Protein AF-0000000067863050 (afdb_homodimer)

Nearest PDB structures (foldseek):
  2mmv-assembly1_B  TM=8.699E-01  e=2.262E-06  Geobacillus stearothermophilus
  3j9m-assembly1_AF  TM=3.540E-01  e=9.648E-01  Homo sapiens
  8xvl-assembly1_R  TM=3.881E-01  e=9.142E+00  Acetivibrio thermocellus ATCC 27405
  5jbr-assembly1_B  TM=3.266E-01  e=6.568E+00  Beutenbergia cavernae DSM 12333
  2mmv-assembly1_B  TM=8.654E-01  e=1.413E-06  Geobacillus stearothermophilus

Solvent-accessible surface area (backbone atoms only — not comparable to full-atom values): 9538 Å² total; per-residue (Å²): 132,77,92,66,63,34,76,42,80,46,70,45,84,88,38,81,42,79,48,74,38,79,54,55,64,68,56,54,51,49,32,44,47,51,47,29,51,46,36,50,56,54,39,73,75,36,80,82,56,51,72,32,60,39,22,41,53,39,20,39,52,33,37,42,53,29,54,54,46,50,52,52,38,52,54,50,50,50,52,46,44,53,61,56,64,70,102,131,80,91,65,64,36,74,42,78,45,69,45,82,90,38,79,44,80,48,72,38,79,55,55,64,66,55,53,49,51,31,44,48,52,48,28,50,46,39,50,54,53,40,72,74,37,79,82,56,51,72,35,58,40,22,40,52,40,21,38,52,33,37,42,53,29,55,54,47,50,51,51,38,52,53,48,51,49,52,47,46,53,60,57,61,70,102

pLDDT: mean 90.59, std 11.86, range [40.34, 98.19]

Foldseek 3Di:
DPLDWDWDWDDALRDIDIDIGSDDNVVVVVVRVVLSVQLCVQCVVPVPDDSVVSSVVSVVVVVVVVVVVVVVVVVVVVVVCVVVVVD/DPLDKDWDWDDALRDIDIDIGSDDNVVVVVVRVVLSVQLCVQCVVPVPDDSVRSSVVSVVVVVVVVVVVVVVVVVVVVVVCVVVVVD

Radius of gyration: 18.31 Å; Cα contacts (8 Å, |Δi|>4): 191; chains: 2; bounding box: 58×57×39 Å

Structure (mmCIF, N/CA/C/O backbone):
data_AF-0000000067863050-model_v1
#
loop_
_entity.id
_entity.type
_entity.pdbx_description
1 polymer 'Cell division protein ZapA'
#
loop_
_atom_site.group_PDB
_atom_site.id
_atom_site.type_symbol
_atom_site.label_atom_id
_atom_site.label_alt_id
_atom_site.label_comp_id
_atom_site.label_asym_id
_atom_site.label_entity_id
_atom_site.label_seq_id
_atom_site.pdbx_PDB_ins_code
_atom_site.Cartn_x
_atom_site.Cartn_y
_atom_site.Cartn_z
_atom_site.occupancy
_atom_site.B_iso_or_equiv
_atom_site.auth_seq_id
_atom_site.auth_comp_id
_atom_site.auth_asym_id
_atom_site.auth_atom_id
_atom_site.pdbx_PDB_model_num
ATOM 1 N N . MET A 1 1 ? -29.562 1.043 8.555 1 40.34 1 MET A N 1
ATOM 2 C CA . MET A 1 1 ? -29.391 0.655 7.16 1 40.34 1 MET A CA 1
ATOM 3 C C . MET A 1 1 ? -28.25 -0.34 7.004 1 40.34 1 MET A C 1
ATOM 5 O O . MET A 1 1 ? -27.375 -0.437 7.875 1 40.34 1 MET A O 1
ATOM 9 N N . ALA A 1 2 ? -28.172 -1.438 6.344 1 44.91 2 ALA A N 1
ATOM 10 C CA . ALA A 1 2 ? -27.344 -2.623 6.176 1 44.91 2 ALA A CA 1
ATOM 11 C C . ALA A 1 2 ? -25.906 -2.236 5.855 1 44.91 2 ALA A C 1
ATOM 13 O O . ALA A 1 2 ? -25.656 -1.28 5.113 1 44.91 2 ALA A O 1
ATOM 14 N N . ASN A 1 3 ? -24.906 -2.305 6.66 1 53.91 3 ASN A N 1
ATOM 15 C CA . ASN A 1 3 ? -23.469 -2.086 6.531 1 53.91 3 ASN A CA 1
ATOM 16 C C . ASN A 1 3 ? -22.969 -2.486 5.148 1 53.91 3 ASN A C 1
ATOM 18 O O . ASN A 1 3 ? -22.562 -3.633 4.938 1 53.91 3 ASN A O 1
ATOM 22 N N . GLU A 1 4 ? -23.641 -2.105 4.023 1 69 4 GLU A N 1
ATOM 23 C CA . GLU A 1 4 ? -23.625 -2.521 2.623 1 69 4 GLU A CA 1
ATOM 24 C C . GLU A 1 4 ? -22.234 -2.389 2.008 1 69 4 GLU A C 1
ATOM 26 O O . GLU A 1 4 ? -21.641 -1.31 2.039 1 69 4 GLU A O 1
ATOM 31 N N . ARG A 1 5 ? -21.453 -3.496 1.928 1 83.31 5 ARG A N 1
ATOM 32 C CA . ARG A 1 5 ? -20.188 -3.562 1.216 1 83.31 5 ARG A CA 1
ATOM 33 C C . ARG A 1 5 ? -20.406 -3.561 -0.293 1 83.31 5 ARG A C 1
ATOM 35 O O . ARG A 1 5 ? -21.344 -4.176 -0.791 1 83.31 5 ARG A O 1
ATOM 42 N N . ASN A 1 6 ? -19.578 -2.709 -0.947 1 90.56 6 ASN A N 1
ATOM 43 C CA . ASN A 1 6 ? -19.562 -2.686 -2.406 1 90.56 6 ASN A CA 1
ATOM 44 C C . ASN A 1 6 ? -18.562 -3.691 -2.969 1 90.56 6 ASN A C 1
ATOM 46 O O . ASN A 1 6 ? -17.594 -4.055 -2.297 1 90.56 6 ASN A O 1
ATOM 50 N N . LYS A 1 7 ? -19.062 -4.184 -4.113 1 92.56 7 LYS A N 1
ATOM 51 C CA . LYS A 1 7 ? -18.203 -5.16 -4.781 1 92.56 7 LYS A CA 1
ATOM 52 C C . LYS A 1 7 ? -17.891 -4.73 -6.211 1 92.56 7 LYS A C 1
ATOM 54 O O . LYS A 1 7 ? -18.766 -4.242 -6.926 1 92.56 7 LYS A O 1
ATOM 59 N N . VAL A 1 8 ? -16.562 -4.816 -6.531 1 94.31 8 VAL A N 1
ATOM 60 C CA . VAL A 1 8 ? -16.141 -4.492 -7.891 1 94.31 8 VAL A CA 1
ATOM 61 C C . VAL A 1 8 ? -15.344 -5.656 -8.477 1 94.31 8 VAL A C 1
ATOM 63 O O . VAL A 1 8 ? -14.422 -6.168 -7.832 1 94.31 8 VAL A O 1
ATOM 66 N N . VAL A 1 9 ? -15.852 -6.121 -9.633 1 95.81 9 VAL A N 1
ATOM 67 C CA . VAL A 1 9 ? -15.086 -7.113 -10.375 1 95.81 9 VAL A CA 1
ATOM 68 C C . VAL A 1 9 ? -14.164 -6.41 -11.375 1 95.81 9 VAL A C 1
ATOM 70 O O . VAL A 1 9 ? -14.617 -5.605 -12.188 1 95.81 9 VAL A O 1
ATOM 73 N N . THR A 1 10 ? -12.859 -6.738 -11.258 1 95.69 10 THR A N 1
ATOM 74 C CA . THR A 1 10 ? -11.906 -6.055 -12.125 1 95.69 10 THR A CA 1
ATOM 75 C C . THR A 1 10 ? -10.727 -6.973 -12.453 1 95.69 10 THR A C 1
ATOM 77 O O . THR A 1 10 ? -10.664 -8.102 -11.969 1 95.69 10 THR A O 1
ATOM 80 N N . THR A 1 11 ? -9.945 -6.445 -13.484 1 96.81 11 THR A N 1
ATOM 81 C CA . THR A 1 11 ? -8.773 -7.207 -13.922 1 96.81 11 THR A CA 1
ATOM 82 C C . THR A 1 11 ? -7.488 -6.551 -13.422 1 96.81 11 THR A C 1
ATOM 84 O O . THR A 1 11 ? -7.285 -5.352 -13.617 1 96.81 11 THR A O 1
ATOM 87 N N . ILE A 1 12 ? -6.75 -7.371 -12.711 1 97.31 12 ILE A N 1
ATOM 88 C CA . ILE A 1 12 ? -5.43 -6.926 -12.281 1 97.31 12 ILE A CA 1
ATOM 89 C C . ILE A 1 12 ? -4.359 -7.844 -12.859 1 97.31 12 ILE A C 1
ATOM 91 O O . ILE A 1 12 ? -4.348 -9.047 -12.594 1 97.31 12 ILE A O 1
ATOM 95 N N . TYR A 1 13 ? -3.486 -7.207 -13.633 1 96.12 13 TYR A N 1
ATOM 96 C CA . TYR A 1 13 ? -2.393 -7.906 -14.297 1 96.12 13 TYR A CA 1
ATOM 97 C C . TYR A 1 13 ? -2.898 -9.156 -15.016 1 96.12 13 TYR A C 1
ATOM 99 O O . TYR A 1 13 ? -2.316 -10.234 -14.875 1 96.12 13 TYR A O 1
ATOM 107 N N . GLY A 1 14 ? -3.965 -9.086 -15.656 1 94.19 14 GLY A N 1
ATOM 108 C CA . GLY A 1 14 ? -4.484 -10.109 -16.547 1 94.19 14 GLY A CA 1
ATOM 109 C C . GLY A 1 14 ? -5.383 -11.109 -15.844 1 94.19 14 GLY A C 1
ATOM 110 O O . GLY A 1 14 ? -5.93 -12.016 -16.484 1 94.19 14 GLY A O 1
ATOM 111 N N . ARG A 1 15 ? -5.617 -10.914 -14.562 1 94.12 15 ARG A N 1
ATOM 112 C CA . ARG A 1 15 ? -6.457 -11.844 -13.805 1 94.12 15 ARG A CA 1
ATOM 113 C C . ARG A 1 15 ? -7.656 -11.117 -13.203 1 94.12 15 ARG A C 1
ATOM 115 O O . ARG A 1 15 ? -7.547 -9.969 -12.766 1 94.12 15 ARG A O 1
ATOM 122 N N . GLU A 1 16 ? -8.703 -11.891 -13.102 1 95.88 16 GLU A N 1
ATOM 123 C CA . GLU A 1 16 ? -9.93 -11.312 -12.57 1 95.88 16 GLU A CA 1
ATOM 124 C C . GLU A 1 16 ? -9.977 -11.398 -11.047 1 95.88 16 GLU A C 1
ATOM 126 O O . GLU A 1 16 ? -9.633 -12.438 -10.469 1 95.88 16 GLU A O 1
ATOM 131 N N . TYR A 1 17 ? -10.43 -10.289 -10.43 1 94.12 17 TYR A N 1
ATOM 132 C CA . TYR A 1 17 ? -10.57 -10.203 -8.977 1 94.12 17 TYR A CA 1
ATOM 133 C C . TYR A 1 17 ? -11.906 -9.57 -8.594 1 94.12 17 TYR A C 1
ATOM 135 O O . TYR A 1 17 ? -12.406 -8.688 -9.297 1 94.12 17 TYR A O 1
ATOM 143 N N . THR A 1 18 ? -12.375 -10.055 -7.484 1 93.69 18 THR A N 1
ATOM 144 C CA . THR A 1 18 ? -13.508 -9.391 -6.844 1 93.69 18 THR A CA 1
ATOM 145 C C . THR A 1 18 ? -13.055 -8.617 -5.609 1 93.69 18 THR A C 1
ATOM 147 O O . THR A 1 18 ? -12.625 -9.211 -4.617 1 93.69 18 THR A O 1
ATOM 150 N N . ILE A 1 19 ? -13.086 -7.336 -5.695 1 92.94 19 ILE A N 1
ATOM 151 C CA . ILE A 1 19 ? -12.68 -6.469 -4.594 1 92.94 19 ILE A CA 1
ATOM 152 C C . ILE A 1 19 ? -13.914 -6.008 -3.822 1 92.94 19 ILE A C 1
ATOM 154 O O . ILE A 1 19 ? -14.891 -5.535 -4.418 1 92.94 19 ILE A O 1
ATOM 158 N N . VAL A 1 20 ? -13.82 -6.227 -2.479 1 90.75 20 VAL A N 1
ATOM 159 C CA . VAL A 1 20 ? -14.961 -5.875 -1.634 1 90.75 20 VAL A CA 1
ATOM 160 C C . VAL A 1 20 ? -14.531 -4.848 -0.591 1 90.75 20 VAL A C 1
ATOM 162 O O . VAL A 1 20 ? -13.438 -4.949 -0.02 1 90.75 20 VAL A O 1
ATOM 165 N N . GLY A 1 21 ? -15.359 -3.857 -0.445 1 89.38 21 GLY A N 1
ATOM 166 C CA . GLY A 1 21 ? -15.07 -2.855 0.568 1 89.38 21 GLY A CA 1
ATOM 167 C C . GLY A 1 21 ? -16.25 -1.953 0.868 1 89.38 21 GLY A C 1
ATOM 168 O O . GLY A 1 21 ? -17.297 -2.035 0.204 1 89.38 21 GLY A O 1
ATOM 169 N N . VAL A 1 22 ? -16.094 -1.148 1.976 1 90.06 22 VAL A N 1
ATOM 170 C CA . VAL A 1 22 ? -17.141 -0.229 2.389 1 90.06 22 VAL A CA 1
ATOM 171 C C . VAL A 1 22 ? -17.062 1.051 1.559 1 90.06 22 VAL A C 1
ATOM 173 O O . VAL A 1 22 ? -18 1.86 1.569 1 90.06 22 VAL A O 1
ATOM 176 N N . GLU A 1 23 ? -15.961 1.134 0.762 1 90.38 23 GLU A N 1
ATOM 177 C CA . GLU A 1 23 ? -15.758 2.316 -0.068 1 90.38 23 GLU A CA 1
ATOM 178 C C . GLU A 1 23 ? -16.641 2.273 -1.316 1 90.38 23 GLU A C 1
ATOM 180 O O . GLU A 1 23 ? -17.266 1.256 -1.601 1 90.38 23 GLU A O 1
ATOM 185 N N . THR A 1 24 ? -16.672 3.438 -1.996 1 91.44 24 THR A N 1
ATOM 186 C CA . THR A 1 24 ? -17.438 3.525 -3.242 1 91.44 24 THR A CA 1
ATOM 187 C C . THR A 1 24 ? -16.812 2.637 -4.316 1 91.44 24 THR A C 1
ATOM 189 O O . THR A 1 24 ? -15.617 2.324 -4.254 1 91.44 24 THR A O 1
ATOM 192 N N . THR A 1 25 ? -17.625 2.332 -5.309 1 93.56 25 THR A N 1
ATOM 193 C CA . THR A 1 25 ? -17.156 1.524 -6.426 1 93.56 25 THR A CA 1
ATOM 194 C C . THR A 1 25 ? -16.047 2.244 -7.184 1 93.56 25 THR A C 1
ATOM 196 O O . THR A 1 25 ? -15.086 1.613 -7.645 1 93.56 25 THR A O 1
ATOM 199 N N . ASP A 1 26 ? -16.156 3.543 -7.289 1 94.88 26 ASP A N 1
ATOM 200 C CA . ASP A 1 26 ? -15.141 4.332 -7.984 1 94.88 26 ASP A CA 1
ATOM 201 C C . ASP A 1 26 ? -13.797 4.258 -7.262 1 94.88 26 ASP A C 1
ATOM 203 O O . ASP A 1 26 ? -12.75 4.145 -7.902 1 94.88 26 ASP A O 1
ATOM 207 N N . HIS A 1 27 ? -13.836 4.359 -6.004 1 95.06 27 HIS A N 1
ATOM 208 C CA . HIS A 1 27 ? -12.609 4.266 -5.215 1 95.06 27 HIS A CA 1
ATOM 209 C C . HIS A 1 27 ? -11.969 2.891 -5.359 1 95.06 27 HIS A C 1
ATOM 211 O O . HIS A 1 27 ? -10.75 2.785 -5.539 1 95.06 27 HIS A O 1
ATOM 217 N N . LEU A 1 28 ? -12.82 1.86 -5.305 1 95.75 28 LEU A N 1
ATOM 218 C CA . LEU A 1 28 ? -12.312 0.499 -5.438 1 95.75 28 LEU A CA 1
ATOM 219 C C . LEU A 1 28 ? -11.68 0.286 -6.809 1 95.75 28 LEU A C 1
ATOM 221 O O . LEU A 1 28 ? -10.641 -0.374 -6.922 1 95.75 28 LEU A O 1
ATOM 225 N N . ARG A 1 29 ? -12.211 0.826 -7.832 1 96.19 29 ARG A N 1
ATOM 226 C CA . ARG A 1 29 ? -11.664 0.737 -9.18 1 96.19 29 ARG A CA 1
ATOM 227 C C . ARG A 1 29 ? -10.328 1.471 -9.281 1 96.19 29 ARG A C 1
ATOM 229 O O . ARG A 1 29 ? -9.406 1.007 -9.961 1 96.19 29 ARG A O 1
ATOM 236 N N . LYS A 1 30 ? -10.344 2.604 -8.641 1 96.94 30 LYS A N 1
ATOM 237 C CA . LYS A 1 30 ? -9.102 3.377 -8.633 1 96.94 30 LYS A CA 1
ATOM 238 C C . LYS A 1 30 ? -7.969 2.6 -7.969 1 96.94 30 LYS A C 1
ATOM 240 O O . LYS A 1 30 ? -6.844 2.578 -8.477 1 96.94 30 LYS A O 1
ATOM 245 N N . VAL A 1 31 ? -8.297 2.004 -6.895 1 97.56 31 VAL A N 1
ATOM 246 C CA . VAL A 1 31 ? -7.316 1.196 -6.176 1 97.56 31 VAL A CA 1
ATOM 247 C C . VAL A 1 31 ? -6.793 0.084 -7.082 1 97.56 31 VAL A C 1
ATOM 249 O O . VAL A 1 31 ? -5.582 -0.111 -7.203 1 97.56 31 VAL A O 1
ATOM 252 N N . ALA A 1 32 ? -7.727 -0.632 -7.68 1 97.75 32 ALA A N 1
ATOM 253 C CA . ALA A 1 32 ? -7.359 -1.741 -8.555 1 97.75 32 ALA A CA 1
ATOM 254 C C . ALA A 1 32 ? -6.492 -1.261 -9.719 1 97.75 32 ALA A C 1
ATOM 256 O O . ALA A 1 32 ? -5.512 -1.918 -10.078 1 97.75 32 ALA A O 1
ATOM 257 N N . ARG A 1 33 ? -6.836 -0.14 -10.25 1 97.62 33 ARG A N 1
ATOM 258 C CA . ARG A 1 33 ? -6.09 0.428 -11.367 1 97.62 33 ARG A CA 1
ATOM 259 C C . ARG A 1 33 ? -4.668 0.786 -10.953 1 97.62 33 ARG A C 1
ATOM 261 O O . ARG A 1 33 ? -3.717 0.537 -11.703 1 97.62 33 ARG A O 1
ATOM 268 N N . GLU A 1 34 ? -4.551 1.364 -9.805 1 97.94 34 GLU A N 1
ATOM 269 C CA . GLU A 1 34 ? -3.23 1.747 -9.312 1 97.94 34 GLU A CA 1
ATOM 270 C C . GLU A 1 34 ? -2.34 0.523 -9.117 1 97.94 34 GLU A C 1
ATOM 272 O O . GLU A 1 34 ? -1.157 0.547 -9.461 1 97.94 34 GLU A O 1
ATOM 277 N N . VAL A 1 35 ? -2.889 -0.479 -8.547 1 98.19 35 VAL A N 1
ATOM 278 C CA . VAL A 1 35 ? -2.133 -1.71 -8.344 1 98.19 35 VAL A CA 1
ATOM 279 C C . VAL A 1 35 ? -1.753 -2.312 -9.695 1 98.19 35 VAL A C 1
ATOM 281 O O . VAL A 1 35 ? -0.608 -2.721 -9.898 1 98.19 35 VAL A O 1
ATOM 284 N N . ASP A 1 36 ? -2.689 -2.381 -10.656 1 97.94 36 ASP A N 1
ATOM 285 C CA . ASP A 1 36 ? -2.453 -2.895 -12.008 1 97.94 36 ASP A CA 1
ATOM 286 C C . ASP A 1 36 ? -1.307 -2.148 -12.688 1 97.94 36 ASP A C 1
ATOM 288 O O . ASP A 1 36 ? -0.407 -2.77 -13.258 1 97.94 36 ASP A O 1
ATOM 292 N N . GLU A 1 37 ? -1.36 -0.839 -12.594 1 97.44 37 GLU A N 1
ATOM 293 C CA . GLU A 1 37 ? -0.336 0.005 -13.195 1 97.44 37 GLU A CA 1
ATOM 294 C C . GLU A 1 37 ? 1.029 -0.238 -12.562 1 97.44 37 GLU A C 1
ATOM 296 O O . GLU A 1 37 ? 2.037 -0.336 -13.266 1 97.44 37 GLU A O 1
ATOM 301 N N . LYS A 1 38 ? 1.057 -0.341 -11.266 1 96.69 38 LYS A N 1
ATOM 302 C CA . LYS A 1 38 ? 2.316 -0.553 -10.555 1 96.69 38 LYS A CA 1
ATOM 303 C C . LYS A 1 38 ? 2.914 -1.915 -10.898 1 96.69 38 LYS A C 1
ATOM 305 O O . LYS A 1 38 ? 4.121 -2.031 -11.117 1 96.69 38 LYS A O 1
ATOM 310 N N . MET A 1 39 ? 2.094 -2.898 -10.93 1 96.75 39 MET A N 1
ATOM 311 C CA . MET A 1 39 ? 2.582 -4.227 -11.289 1 96.75 39 MET A CA 1
ATOM 312 C C . MET A 1 39 ? 3.154 -4.234 -12.703 1 96.75 39 MET A C 1
ATOM 314 O O . MET A 1 39 ? 4.195 -4.844 -12.953 1 96.75 39 MET A O 1
ATOM 318 N N . HIS A 1 40 ? 2.502 -3.568 -13.617 1 96.19 40 HIS A N 1
ATOM 319 C CA . HIS A 1 40 ? 3.01 -3.484 -14.984 1 96.19 40 HIS A CA 1
ATOM 320 C C . HIS A 1 40 ? 4.332 -2.729 -15.031 1 96.19 40 HIS A C 1
ATOM 322 O O . HIS A 1 40 ? 5.246 -3.111 -15.773 1 96.19 40 HIS A O 1
ATOM 328 N N . GLU A 1 41 ? 4.375 -1.708 -14.25 1 95.25 41 GLU A N 1
ATOM 329 C CA . GLU A 1 41 ? 5.602 -0.921 -14.188 1 95.25 41 GLU A CA 1
ATOM 330 C C . GLU A 1 41 ? 6.77 -1.764 -13.68 1 95.25 41 GLU A C 1
ATOM 332 O O . GLU A 1 41 ? 7.852 -1.755 -14.273 1 95.25 41 GLU A O 1
ATOM 337 N N . ILE A 1 42 ? 6.57 -2.443 -12.648 1 93.25 42 ILE A N 1
ATOM 338 C CA . ILE A 1 42 ? 7.617 -3.271 -12.055 1 93.25 42 ILE A CA 1
ATOM 339 C C . ILE A 1 42 ? 7.941 -4.438 -12.992 1 93.25 42 ILE A C 1
ATOM 341 O O . ILE A 1 42 ? 9.109 -4.773 -13.195 1 93.25 42 ILE A O 1
ATOM 345 N N . GLY A 1 43 ? 6.875 -5.059 -13.469 1 92.38 43 GLY A N 1
ATOM 346 C CA . GLY A 1 43 ? 7.051 -6.18 -14.375 1 92.38 43 GLY A CA 1
ATOM 347 C C . GLY A 1 43 ? 7.828 -5.82 -15.633 1 92.38 43 GLY A C 1
ATOM 348 O O . GLY A 1 43 ? 8.586 -6.641 -16.156 1 92.38 43 GLY A O 1
ATOM 349 N N . SER A 1 44 ? 7.617 -4.645 -16.109 1 90.94 44 SER A N 1
ATOM 350 C CA . SER A 1 44 ? 8.289 -4.199 -17.328 1 90.94 44 SER A CA 1
ATOM 351 C C . SER A 1 44 ? 9.789 -4.039 -17.094 1 90.94 44 SER A C 1
ATOM 353 O O . SER A 1 44 ? 10.57 -4.086 -18.047 1 90.94 44 SER A O 1
ATOM 355 N N . GLN A 1 45 ? 10.164 -3.84 -15.898 1 86.19 45 GLN A N 1
ATOM 356 C CA . GLN A 1 45 ? 11.57 -3.65 -15.547 1 86.19 45 GLN A CA 1
ATOM 357 C C . GLN A 1 45 ? 12.258 -4.988 -15.273 1 86.19 45 GLN A C 1
ATOM 359 O O . GLN A 1 45 ? 13.484 -5.078 -15.305 1 86.19 45 GLN A O 1
ATOM 364 N N . ASN A 1 46 ? 11.461 -5.957 -14.898 1 82.44 46 ASN A N 1
ATOM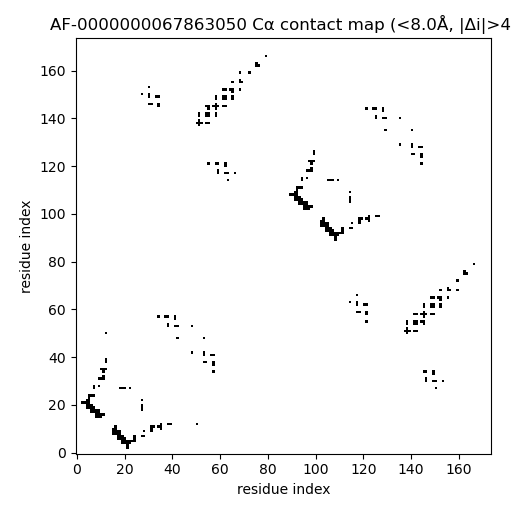 365 C CA . ASN A 1 46 ? 11.977 -7.285 -14.586 1 82.44 46 ASN A CA 1
ATOM 366 C C . ASN A 1 46 ? 11.102 -8.383 -15.195 1 82.44 46 ASN A C 1
ATOM 368 O O . ASN A 1 46 ? 10.172 -8.867 -14.555 1 82.44 46 ASN A O 1
ATOM 372 N N . HIS A 1 47 ? 11.57 -8.867 -16.281 1 78.81 47 HIS A N 1
ATOM 373 C CA . HIS A 1 47 ? 10.758 -9.812 -17.047 1 78.81 47 HIS A CA 1
ATOM 374 C C . HIS A 1 47 ? 10.844 -11.211 -16.438 1 78.81 47 HIS A C 1
ATOM 376 O O . HIS A 1 47 ? 9.992 -12.062 -16.719 1 78.81 47 HIS A O 1
ATOM 382 N N . ALA A 1 48 ? 11.734 -11.305 -15.562 1 80.06 48 ALA A N 1
ATOM 383 C CA . ALA A 1 48 ? 11.961 -12.648 -15.039 1 80.06 48 ALA A CA 1
ATOM 384 C C . ALA A 1 48 ? 11.062 -12.922 -13.836 1 80.06 48 ALA A C 1
ATOM 386 O O . ALA A 1 48 ? 10.898 -14.078 -13.43 1 80.06 48 ALA A O 1
ATOM 387 N N . LEU A 1 49 ? 10.367 -11.992 -13.344 1 84.69 49 LEU A N 1
ATOM 388 C CA . LEU A 1 49 ? 9.547 -12.172 -12.148 1 84.69 49 LEU A CA 1
ATOM 389 C C . LEU A 1 49 ? 8.219 -12.828 -12.5 1 84.69 49 LEU A C 1
ATOM 391 O O . LEU A 1 49 ? 7.586 -12.477 -13.492 1 84.69 49 LEU A O 1
ATOM 395 N N . ASP A 1 50 ? 7.898 -13.836 -11.711 1 88.56 50 ASP A N 1
ATOM 396 C CA . ASP A 1 50 ? 6.531 -14.336 -11.836 1 88.56 50 ASP A CA 1
ATOM 397 C C . ASP A 1 50 ? 5.531 -13.359 -11.219 1 88.56 50 ASP A C 1
ATOM 399 O O . ASP A 1 50 ? 5.918 -12.438 -10.5 1 88.56 50 ASP A O 1
ATOM 403 N N . SER A 1 51 ? 4.25 -13.555 -11.523 1 88.69 51 SER A N 1
ATOM 404 C CA . SER A 1 51 ? 3.205 -12.617 -11.125 1 88.69 51 SER A CA 1
ATOM 405 C C . SER A 1 51 ? 3.096 -12.531 -9.602 1 88.69 51 SER A C 1
ATOM 407 O O . SER A 1 51 ? 2.74 -11.484 -9.062 1 88.69 51 SER A O 1
ATOM 409 N N . GLY A 1 52 ? 3.416 -13.609 -8.953 1 92.06 52 GLY A N 1
ATOM 410 C CA . GLY A 1 52 ? 3.395 -13.602 -7.5 1 92.06 52 GLY A CA 1
ATOM 411 C C . GLY A 1 52 ? 4.453 -12.703 -6.895 1 92.06 52 GLY A C 1
ATOM 412 O O . GLY A 1 52 ? 4.145 -11.852 -6.051 1 92.06 52 GLY A O 1
ATOM 413 N N . ARG A 1 53 ? 5.633 -12.922 -7.348 1 92.81 53 ARG A N 1
ATOM 414 C CA . ARG A 1 53 ? 6.734 -12.094 -6.863 1 92.81 53 ARG A CA 1
ATOM 415 C C . ARG A 1 53 ? 6.508 -10.625 -7.207 1 92.81 53 ARG A C 1
ATOM 417 O O . ARG A 1 53 ? 6.777 -9.742 -6.387 1 92.81 53 ARG A O 1
ATOM 424 N N . LEU A 1 54 ? 6.023 -10.414 -8.32 1 94.81 54 LEU A N 1
ATOM 425 C CA . LEU A 1 54 ? 5.711 -9.055 -8.75 1 94.81 54 LEU A CA 1
ATOM 426 C C . LEU A 1 54 ? 4.691 -8.406 -7.824 1 94.81 54 LEU A C 1
ATOM 428 O O . LEU A 1 54 ? 4.816 -7.234 -7.48 1 94.81 54 LEU A O 1
ATOM 432 N N . ALA A 1 55 ? 3.684 -9.164 -7.512 1 96.56 55 ALA A N 1
ATOM 433 C CA . ALA A 1 55 ? 2.629 -8.664 -6.637 1 96.56 55 ALA A CA 1
ATOM 434 C C . ALA A 1 55 ? 3.178 -8.336 -5.25 1 96.56 55 ALA A C 1
ATOM 436 O O . ALA A 1 55 ? 2.801 -7.324 -4.652 1 96.56 55 ALA A O 1
ATOM 437 N N . VAL A 1 56 ? 4.082 -9.133 -4.801 1 96.88 56 VAL A N 1
ATOM 438 C CA . VAL A 1 56 ? 4.68 -8.891 -3.492 1 96.88 56 VAL A CA 1
ATOM 439 C C . VAL A 1 56 ? 5.496 -7.602 -3.523 1 96.88 56 VAL A C 1
ATOM 441 O O . VAL A 1 56 ? 5.406 -6.777 -2.607 1 96.88 56 VAL A O 1
ATOM 444 N N . LEU A 1 57 ? 6.246 -7.426 -4.527 1 95.69 57 LEU A N 1
ATOM 445 C CA . LEU A 1 57 ? 7.035 -6.211 -4.676 1 95.69 57 LEU A CA 1
ATOM 446 C C . LEU A 1 57 ? 6.137 -4.98 -4.754 1 95.69 57 LEU A C 1
ATOM 448 O O . LEU A 1 57 ? 6.457 -3.934 -4.188 1 95.69 57 LEU A O 1
ATOM 452 N N . THR A 1 58 ? 5.023 -5.141 -5.43 1 97.38 58 THR A N 1
ATOM 453 C CA . THR A 1 58 ? 4.039 -4.066 -5.504 1 97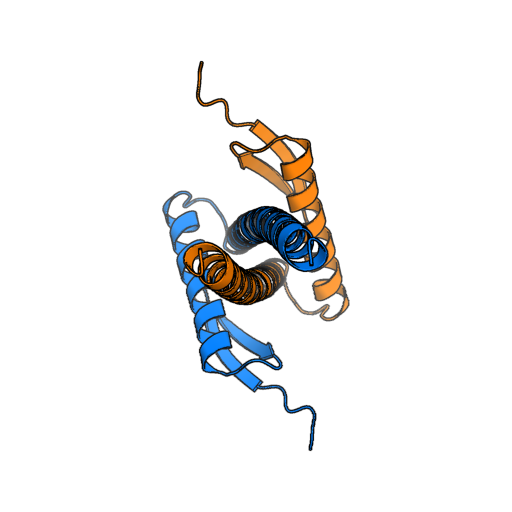.38 58 THR A CA 1
ATOM 454 C C . THR A 1 58 ? 3.482 -3.744 -4.117 1 97.38 58 THR A C 1
ATOM 456 O O . THR A 1 58 ? 3.365 -2.576 -3.746 1 97.38 58 THR A O 1
ATOM 459 N N . ALA A 1 59 ? 3.148 -4.781 -3.402 1 98.12 59 ALA A N 1
ATOM 460 C CA . ALA A 1 59 ? 2.656 -4.621 -2.035 1 98.12 59 ALA A CA 1
ATOM 461 C C . ALA A 1 59 ? 3.695 -3.926 -1.158 1 98.12 59 ALA A C 1
ATOM 463 O O . ALA A 1 59 ? 3.357 -3.049 -0.361 1 98.12 59 ALA A O 1
ATOM 464 N N . VAL A 1 60 ? 4.961 -4.27 -1.302 1 97.56 60 VAL A N 1
ATOM 465 C CA . VAL A 1 60 ? 6.059 -3.686 -0.538 1 97.56 60 VAL A CA 1
ATOM 466 C C . VAL A 1 60 ? 6.172 -2.195 -0.852 1 97.56 60 VAL A C 1
ATOM 468 O O . VAL A 1 60 ? 6.254 -1.366 0.058 1 97.56 60 VAL A O 1
ATOM 471 N N . ASN A 1 61 ? 6.137 -1.884 -2.096 1 96.12 61 ASN A N 1
ATOM 472 C CA . ASN A 1 61 ? 6.23 -0.488 -2.51 1 96.12 61 ASN A CA 1
ATOM 473 C C . ASN A 1 61 ? 5.043 0.327 -2.002 1 96.12 61 ASN A C 1
ATOM 475 O O . ASN A 1 61 ? 5.219 1.438 -1.499 1 96.12 61 ASN A O 1
ATOM 479 N N . ALA A 1 62 ? 3.85 -0.253 -2.113 1 97.56 62 ALA A N 1
ATOM 480 C CA . ALA A 1 62 ? 2.654 0.433 -1.628 1 97.56 62 ALA A CA 1
ATOM 481 C C . ALA A 1 62 ? 2.725 0.655 -0.12 1 97.56 62 ALA A C 1
ATOM 483 O O . ALA A 1 62 ? 2.402 1.74 0.37 1 97.56 62 ALA A O 1
ATOM 484 N N . THR A 1 63 ? 3.137 -0.348 0.596 1 98.12 63 THR A N 1
ATOM 485 C CA . THR A 1 63 ? 3.254 -0.265 2.047 1 98.12 63 THR A CA 1
ATOM 486 C C . THR A 1 63 ? 4.316 0.751 2.447 1 98.12 63 THR A C 1
ATOM 488 O O . THR A 1 63 ? 4.141 1.5 3.41 1 98.12 63 THR A O 1
ATOM 491 N N . HIS A 1 64 ? 5.438 0.775 1.755 1 96.69 64 HIS A N 1
ATOM 492 C CA . HIS A 1 64 ? 6.477 1.77 1.983 1 96.69 64 HIS A CA 1
ATOM 493 C C . HIS A 1 64 ? 5.926 3.186 1.848 1 96.69 64 HIS A C 1
ATOM 495 O O . HIS A 1 64 ? 6.125 4.02 2.732 1 96.69 64 HIS A O 1
ATOM 501 N N . ASP A 1 65 ? 5.227 3.408 0.769 1 96.44 65 ASP A N 1
ATOM 502 C CA . ASP A 1 65 ? 4.633 4.719 0.525 1 96.44 65 ASP A CA 1
ATOM 503 C C . ASP A 1 65 ? 3.629 5.078 1.617 1 96.44 65 ASP A C 1
ATOM 505 O O . ASP A 1 65 ? 3.555 6.234 2.045 1 96.44 65 ASP A O 1
ATOM 509 N N . TYR A 1 66 ? 2.838 4.086 2.025 1 97.75 66 TYR A N 1
ATOM 510 C CA . TYR A 1 66 ? 1.854 4.297 3.08 1 97.75 66 TYR A CA 1
ATOM 511 C C . TYR A 1 66 ? 2.527 4.734 4.375 1 97.75 66 TYR A C 1
ATOM 513 O O . TYR A 1 66 ? 2.123 5.727 4.988 1 97.75 66 TYR A O 1
ATOM 521 N N . LEU A 1 67 ? 3.553 4.031 4.812 1 97.19 67 LEU A N 1
ATOM 522 C CA . LEU A 1 67 ? 4.234 4.312 6.07 1 97.19 67 LEU A CA 1
ATOM 523 C C . LEU A 1 67 ? 4.906 5.68 6.031 1 97.19 67 LEU A C 1
ATOM 525 O O . LEU A 1 67 ? 4.902 6.406 7.027 1 97.19 67 LEU A O 1
ATOM 529 N N . LYS A 1 68 ? 5.484 6.008 4.902 1 95.81 68 LYS A N 1
ATOM 530 C CA . LYS A 1 68 ? 6.102 7.324 4.742 1 95.81 68 LYS A CA 1
ATOM 531 C C . LYS A 1 68 ? 5.062 8.438 4.867 1 95.81 68 LYS A C 1
ATOM 533 O O . LYS A 1 68 ? 5.297 9.438 5.539 1 95.81 68 LYS A O 1
ATOM 538 N N . LEU A 1 69 ? 3.961 8.219 4.211 1 96.75 69 LEU A N 1
ATOM 539 C CA . LEU A 1 69 ? 2.889 9.203 4.273 1 96.75 69 LEU A CA 1
ATOM 540 C C . LEU A 1 69 ? 2.322 9.305 5.684 1 96.75 69 LEU A C 1
ATOM 542 O O . LEU A 1 69 ? 1.959 10.391 6.137 1 96.75 69 LEU A O 1
ATOM 546 N N . GLU A 1 70 ? 2.129 8.18 6.305 1 96.44 70 GLU A N 1
ATOM 547 C CA . GLU A 1 70 ? 1.636 8.156 7.676 1 96.44 70 GLU A CA 1
ATOM 548 C C . GLU A 1 70 ? 2.508 9.016 8.586 1 96.44 70 GLU A C 1
ATOM 550 O O . GLU A 1 70 ? 1.994 9.758 9.422 1 96.44 70 GLU A O 1
ATOM 555 N N . GLN A 1 71 ? 3.797 8.891 8.438 1 95.19 71 GLN A N 1
ATOM 556 C CA . GLN A 1 71 ? 4.715 9.711 9.219 1 95.19 71 GLN A CA 1
ATOM 557 C C . GLN A 1 71 ? 4.496 11.195 8.945 1 95.19 71 GLN A C 1
ATOM 559 O O . GLN A 1 71 ? 4.441 12 9.875 1 95.19 71 GLN A O 1
ATOM 564 N N . LYS A 1 72 ? 4.387 11.508 7.668 1 96.06 72 LYS A N 1
ATOM 565 C CA . LYS A 1 72 ? 4.133 12.898 7.293 1 96.06 72 LYS A CA 1
ATOM 566 C C . LYS A 1 72 ? 2.801 13.383 7.855 1 96.06 72 LYS A C 1
ATOM 568 O O . LYS A 1 72 ? 2.688 14.539 8.281 1 96.06 72 LYS A O 1
ATOM 573 N N . TYR A 1 73 ? 1.833 12.531 7.773 1 97.12 73 TYR A N 1
ATOM 574 C CA . TYR A 1 73 ? 0.506 12.859 8.281 1 97.12 73 TYR A CA 1
ATOM 575 C C . TYR A 1 73 ? 0.552 13.156 9.773 1 97.12 73 TYR A C 1
ATOM 577 O O . TYR A 1 73 ? -0.023 14.141 10.234 1 97.12 73 TYR A O 1
ATOM 585 N N . LEU A 1 74 ? 1.218 12.32 10.516 1 95.94 74 LEU A N 1
ATOM 586 C CA . LEU A 1 74 ? 1.328 12.477 11.961 1 95.94 74 LEU A CA 1
ATOM 587 C C . LEU A 1 74 ? 2.072 13.758 12.312 1 95.94 74 LEU A C 1
ATOM 589 O O . LEU A 1 74 ? 1.698 14.461 13.258 1 95.94 74 LEU A O 1
ATOM 593 N N . GLU A 1 75 ? 3.107 14.031 11.562 1 95.5 75 GLU A N 1
ATOM 594 C CA . GLU A 1 75 ? 3.848 15.273 11.766 1 95.5 75 GLU A CA 1
ATOM 595 C C . GLU A 1 75 ? 2.965 16.484 11.516 1 95.5 75 GLU A C 1
ATOM 597 O O . GLU A 1 75 ? 3.031 17.469 12.258 1 95.5 75 GLU A O 1
ATOM 602 N N . LEU A 1 76 ? 2.189 16.391 10.516 1 94.44 76 LEU A N 1
ATOM 603 C CA . LEU A 1 76 ? 1.282 17.469 10.18 1 94.44 76 LEU A CA 1
ATOM 604 C C . LEU A 1 76 ? 0.227 17.656 11.266 1 94.44 76 LEU A C 1
ATOM 606 O O . LEU A 1 76 ? -0.131 18.797 11.602 1 94.44 76 LEU A O 1
ATOM 610 N N . GLU A 1 77 ? -0.281 16.578 11.695 1 94 77 GLU A N 1
ATOM 611 C CA . GLU A 1 77 ? -1.267 16.609 12.773 1 94 77 GLU A CA 1
ATOM 612 C C . GLU A 1 77 ? -0.698 17.281 14.016 1 94 77 GLU A C 1
ATOM 614 O O . GLU A 1 77 ? -1.393 18.047 14.688 1 94 77 GLU A O 1
ATOM 619 N N . GLN A 1 78 ? 0.506 16.969 14.297 1 93.69 78 GLN A N 1
ATOM 620 C CA . GLN A 1 78 ? 1.162 17.578 15.453 1 93.69 78 GLN A CA 1
ATOM 621 C C . GLN A 1 78 ? 1.346 19.078 15.266 1 93.69 78 GLN A C 1
ATOM 623 O O . GLN A 1 78 ? 1.146 19.859 16.203 1 93.69 78 GLN A O 1
ATOM 628 N N . GLU A 1 79 ? 1.784 19.359 14.141 1 91.44 79 GLU A N 1
ATOM 629 C CA . GLU A 1 79 ? 1.938 20.781 13.836 1 91.44 79 GLU A CA 1
ATOM 630 C C . GLU A 1 79 ? 0.614 21.531 13.984 1 91.44 79 GLU A C 1
ATOM 632 O O . GLU A 1 79 ? 0.572 22.625 14.531 1 91.44 79 GLU A O 1
ATOM 637 N N . LEU A 1 80 ? -0.444 21 13.492 1 91.5 80 LEU A N 1
ATOM 638 C CA . LEU A 1 80 ? -1.773 21.594 13.586 1 91.5 80 LEU A CA 1
ATOM 639 C C . LEU A 1 80 ? -2.215 21.703 15.039 1 91.5 80 LEU A C 1
ATOM 641 O O . LEU A 1 80 ? -2.818 22.703 15.438 1 91.5 80 LEU A O 1
ATOM 645 N N . ALA A 1 81 ? -1.955 20.656 15.734 1 90.06 81 ALA A N 1
ATOM 646 C CA . ALA A 1 81 ? -2.309 20.656 17.156 1 90.06 81 ALA A CA 1
ATOM 647 C C . ALA A 1 81 ? -1.585 21.781 17.906 1 90.06 81 ALA A C 1
ATOM 649 O O . ALA A 1 81 ? -2.164 22.422 18.781 1 90.06 81 ALA A O 1
ATOM 650 N N . ARG A 1 82 ? -0.346 21.891 17.562 1 89.94 82 ARG A N 1
ATOM 651 C CA . ARG A 1 82 ? 0.448 22.953 18.172 1 89.94 82 ARG A CA 1
ATOM 652 C C . ARG A 1 82 ? -0.129 24.328 17.859 1 89.94 82 ARG A C 1
ATOM 654 O O . ARG A 1 82 ? -0.19 25.188 18.734 1 89.94 82 ARG A O 1
ATOM 661 N N . ILE A 1 83 ? -0.546 24.469 16.688 1 84.81 83 ILE A N 1
ATOM 662 C CA . ILE A 1 83 ? -1.094 25.75 16.234 1 84.81 83 ILE A CA 1
ATOM 663 C C . ILE A 1 83 ? -2.455 25.984 16.891 1 84.81 83 ILE A C 1
ATOM 665 O O . ILE A 1 83 ? -2.752 27.094 17.344 1 84.81 83 ILE A O 1
ATOM 669 N N . LYS A 1 84 ? -3.238 24.938 16.969 1 84.25 84 LYS A N 1
ATOM 670 C CA . LYS A 1 84 ? -4.57 25.062 17.562 1 84.25 84 LYS A CA 1
ATOM 671 C C . LYS A 1 84 ? -4.492 25.172 19.078 1 84.25 84 LYS A C 1
ATOM 673 O O . LYS A 1 84 ? -5.367 25.766 19.703 1 84.25 84 LYS A O 1
ATOM 678 N N . GLY A 1 85 ? -3.783 24.281 19.781 1 76.62 85 GLY A N 1
ATOM 679 C CA . GLY A 1 85 ? -3.607 24.422 21.219 1 76.62 85 GLY A CA 1
ATOM 680 C C . GLY A 1 85 ? -3.002 25.766 21.609 1 76.62 85 GLY A C 1
ATOM 681 O O . GLY A 1 85 ? -2.934 26.094 22.797 1 76.62 85 GLY A O 1
ATOM 682 N N . ARG A 1 86 ? -2.189 26.406 20.797 1 58.22 86 ARG A N 1
ATOM 683 C CA . ARG A 1 86 ? -1.724 27.75 21.141 1 58.22 86 ARG A CA 1
ATOM 684 C C . ARG A 1 86 ? -2.896 28.703 21.312 1 58.22 86 ARG A C 1
ATOM 686 O O . ARG A 1 86 ? -2.75 29.781 21.906 1 58.22 86 ARG A O 1
ATOM 693 N N . ASP A 1 87 ? -4.328 28.328 21 1 42.38 87 ASP A N 1
ATOM 694 C CA . ASP A 1 87 ? -5.273 29.25 21.609 1 42.38 87 ASP A CA 1
ATOM 695 C C . ASP A 1 87 ? -5.438 28.953 23.109 1 42.38 87 ASP A C 1
ATOM 697 O O . ASP A 1 87 ? -5.422 27.797 23.516 1 42.38 87 ASP A O 1
ATOM 701 N N . MET B 1 1 ? 28.125 13 -1.881 1 40.56 1 MET B N 1
ATOM 702 C CA . MET B 1 1 ? 28.219 11.633 -1.364 1 40.56 1 MET B CA 1
ATOM 703 C C . MET B 1 1 ? 27.297 10.695 -2.133 1 40.56 1 MET B C 1
ATOM 705 O O . MET B 1 1 ? 26.359 11.141 -2.791 1 40.56 1 MET B O 1
ATOM 709 N N . ALA B 1 2 ? 27.516 9.508 -2.586 1 45 2 ALA B N 1
ATOM 710 C CA . ALA B 1 2 ? 26.922 8.508 -3.465 1 45 2 ALA B CA 1
ATOM 711 C C . ALA B 1 2 ? 25.484 8.188 -3.051 1 45 2 ALA B C 1
ATOM 713 O O . ALA B 1 2 ? 25.172 8.125 -1.858 1 45 2 ALA B O 1
ATOM 714 N N . ASN B 1 3 ? 24.422 8.562 -3.668 1 54.19 3 ASN B N 1
ATOM 715 C CA . ASN B 1 3 ? 23 8.328 -3.506 1 54.19 3 ASN B CA 1
ATOM 716 C C . ASN B 1 3 ? 22.719 6.918 -2.992 1 54.19 3 ASN B C 1
ATOM 718 O O . ASN B 1 3 ? 22.547 5.988 -3.781 1 54.19 3 ASN B O 1
ATOM 722 N N . GLU B 1 4 ? 23.406 6.398 -1.952 1 69.19 4 GLU B N 1
ATOM 723 C CA . GLU B 1 4 ? 23.609 5.062 -1.4 1 69.19 4 GLU B CA 1
ATOM 724 C C . GLU B 1 4 ? 22.281 4.406 -1.037 1 69.19 4 GLU B C 1
ATOM 726 O O . GLU B 1 4 ? 21.5 4.973 -0.28 1 69.19 4 GLU B O 1
ATOM 731 N N . ARG B 1 5 ? 21.75 3.516 -1.914 1 83.5 5 ARG B N 1
ATOM 732 C CA . ARG B 1 5 ? 20.578 2.686 -1.633 1 83.5 5 ARG B CA 1
ATOM 733 C C . ARG B 1 5 ? 20.922 1.56 -0.667 1 83.5 5 ARG B C 1
ATOM 735 O O . ARG B 1 5 ? 22.016 0.979 -0.748 1 83.5 5 ARG B O 1
ATOM 742 N N . ASN B 1 6 ? 20.031 1.42 0.317 1 90.81 6 ASN B N 1
ATOM 743 C CA . ASN B 1 6 ? 20.141 0.301 1.248 1 90.81 6 ASN B CA 1
ATOM 744 C C . ASN B 1 6 ? 19.406 -0.931 0.734 1 90.81 6 ASN B C 1
ATOM 746 O O . ASN B 1 6 ? 18.453 -0.811 -0.05 1 90.81 6 ASN B O 1
ATOM 750 N N . LYS B 1 7 ? 20.078 -2.02 1.115 1 92.69 7 LYS B N 1
ATOM 751 C CA . LYS B 1 7 ? 19.484 -3.289 0.702 1 92.69 7 LYS B CA 1
ATOM 752 C C . LYS B 1 7 ? 19.219 -4.191 1.904 1 92.69 7 LYS B C 1
ATOM 754 O O . LYS B 1 7 ? 20.047 -4.281 2.809 1 92.69 7 LYS B O 1
ATOM 759 N N . VAL B 1 8 ? 17.969 -4.746 1.922 1 94.44 8 VAL B N 1
ATOM 760 C CA . VAL B 1 8 ? 17.625 -5.68 2.988 1 94.44 8 VAL B CA 1
ATOM 761 C C . VAL B 1 8 ? 17.109 -6.98 2.385 1 94.44 8 VAL B C 1
ATOM 763 O O . VAL B 1 8 ? 16.234 -6.969 1.51 1 94.44 8 VAL B O 1
ATOM 766 N N . VAL B 1 9 ? 17.812 -8.07 2.797 1 95.94 9 VAL B N 1
ATOM 767 C CA . VAL B 1 9 ? 17.297 -9.391 2.428 1 95.94 9 VAL B CA 1
ATOM 768 C C . VAL B 1 9 ? 16.359 -9.906 3.516 1 95.94 9 VAL B C 1
ATOM 770 O O . VAL B 1 9 ? 16.734 -9.969 4.688 1 95.94 9 VAL B O 1
ATOM 773 N N . THR B 1 10 ? 15.156 -10.266 3.074 1 95.75 10 THR B N 1
ATOM 774 C CA . THR B 1 10 ? 14.18 -10.703 4.059 1 95.75 10 THR B CA 1
ATOM 775 C C . THR B 1 10 ? 13.227 -11.727 3.457 1 95.75 10 THR B C 1
ATOM 777 O O . THR B 1 10 ? 13.32 -12.047 2.27 1 95.75 10 THR B O 1
ATOM 780 N N . THR B 1 11 ? 12.461 -12.367 4.438 1 96.88 11 THR B N 1
ATOM 781 C CA . THR B 1 11 ? 11.5 -13.383 4.02 1 96.88 11 THR B CA 1
ATOM 782 C C . THR B 1 11 ? 10.078 -12.844 4.109 1 96.88 11 THR B C 1
ATOM 784 O O . THR B 1 11 ? 9.672 -12.297 5.137 1 96.88 11 THR B O 1
ATOM 787 N N . ILE B 1 12 ? 9.43 -12.922 2.961 1 97.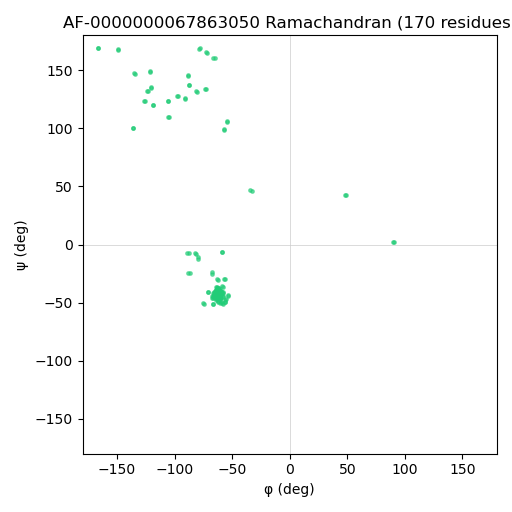38 12 ILE B N 1
ATOM 788 C CA . ILE B 1 12 ? 8.016 -12.562 2.924 1 97.38 12 ILE B CA 1
ATOM 789 C C . ILE B 1 12 ? 7.188 -13.773 2.494 1 97.38 12 ILE B C 1
ATOM 791 O O . ILE B 1 12 ? 7.367 -14.297 1.39 1 97.38 12 ILE B O 1
ATOM 795 N N . TYR B 1 13 ? 6.293 -14.148 3.398 1 96.25 13 TYR B N 1
ATOM 796 C CA . TYR B 1 13 ? 5.414 -15.297 3.188 1 96.25 13 TYR B CA 1
ATOM 797 C C . TYR B 1 13 ? 6.211 -16.516 2.715 1 96.25 13 TYR B C 1
ATOM 799 O O . TYR B 1 13 ? 5.832 -17.172 1.743 1 96.25 13 TYR B O 1
ATOM 807 N N . GLY B 1 14 ? 7.297 -16.766 3.268 1 94.44 14 GLY B N 1
ATOM 808 C CA . GLY B 1 14 ? 8.078 -17.969 3.078 1 94.44 14 GLY B CA 1
ATOM 809 C C . GLY B 1 14 ? 9.078 -17.859 1.938 1 94.44 14 GLY B C 1
ATOM 810 O O . GLY B 1 14 ? 9.844 -18.797 1.686 1 94.44 14 GLY B O 1
ATOM 811 N N . ARG B 1 15 ? 9.156 -16.719 1.304 1 94.19 15 ARG B N 1
ATOM 812 C CA . ARG B 1 15 ? 10.062 -16.531 0.18 1 94.19 15 ARG B CA 1
ATOM 813 C C . ARG B 1 15 ? 11.047 -15.398 0.458 1 94.19 15 ARG B C 1
ATOM 815 O O . ARG B 1 15 ? 10.688 -14.383 1.059 1 94.19 15 ARG B O 1
ATOM 822 N N . GLU B 1 16 ? 12.203 -15.586 -0.114 1 96.06 16 GLU B N 1
ATOM 823 C CA . GLU B 1 16 ? 13.25 -14.594 0.11 1 96.06 16 GLU B CA 1
ATOM 824 C C . GLU B 1 16 ? 13.164 -13.461 -0.911 1 96.06 16 GLU B C 1
ATOM 826 O O . GLU B 1 16 ? 12.961 -13.711 -2.102 1 96.06 16 GLU B O 1
ATOM 831 N N . TYR B 1 17 ? 13.336 -12.219 -0.399 1 94.25 17 TYR B N 1
ATOM 832 C CA . TYR B 1 17 ? 13.32 -11.023 -1.229 1 94.25 17 TYR B CA 1
ATOM 833 C C . TYR B 1 17 ? 14.477 -10.094 -0.864 1 94.25 17 TYR B C 1
ATOM 835 O O . TYR B 1 17 ? 14.867 -10.008 0.302 1 94.25 17 TYR B O 1
ATOM 843 N N . THR B 1 18 ? 14.938 -9.445 -1.893 1 93.94 18 THR B N 1
ATOM 844 C CA . THR B 1 18 ? 15.867 -8.336 -1.684 1 93.94 18 THR B CA 1
ATOM 845 C C . THR B 1 18 ? 15.172 -7 -1.898 1 93.94 18 THR B C 1
ATOM 847 O O . THR B 1 18 ? 14.773 -6.672 -3.02 1 93.94 18 THR B O 1
ATOM 850 N N . ILE B 1 19 ? 14.961 -6.273 -0.848 1 93.12 19 ILE B N 1
ATOM 851 C CA . ILE B 1 19 ? 14.312 -4.973 -0.906 1 93.12 19 ILE B CA 1
ATOM 852 C C . ILE B 1 19 ? 15.359 -3.865 -0.922 1 93.12 19 ILE B C 1
ATOM 854 O O . ILE B 1 19 ? 16.281 -3.859 -0.098 1 93.12 19 ILE B O 1
ATOM 858 N N . VAL B 1 20 ? 15.188 -2.975 -1.945 1 91.12 20 VAL B N 1
ATOM 859 C CA . VAL B 1 20 ? 16.156 -1.894 -2.102 1 91.12 20 VAL B CA 1
ATOM 860 C C . VAL B 1 20 ? 15.445 -0.545 -1.992 1 91.12 20 VAL B C 1
ATOM 862 O O . VAL B 1 20 ? 14.344 -0.37 -2.521 1 91.12 20 VAL B O 1
ATOM 865 N N . GLY B 1 21 ? 16.047 0.338 -1.255 1 89.62 21 GLY B N 1
ATOM 866 C CA . GLY B 1 21 ? 15.492 1.676 -1.134 1 89.62 21 GLY B CA 1
ATOM 867 C C . GLY B 1 21 ? 16.469 2.674 -0.524 1 89.62 21 GLY B C 1
ATOM 868 O O . GLY B 1 21 ? 17.547 2.299 -0.079 1 89.62 21 GLY B O 1
ATOM 869 N N . VAL B 1 22 ? 16.047 3.98 -0.617 1 90.19 22 VAL B N 1
ATOM 870 C CA . VAL B 1 22 ? 16.891 5.051 -0.077 1 90.19 22 VAL B CA 1
ATOM 871 C C . VAL B 1 22 ? 16.656 5.176 1.428 1 90.19 22 VAL B C 1
ATOM 873 O O . VAL B 1 22 ? 17.422 5.848 2.125 1 90.19 22 VAL B O 1
ATOM 876 N N . GLU B 1 23 ? 15.633 4.398 1.908 1 90.31 23 GLU B N 1
ATOM 877 C CA . GLU B 1 23 ? 15.289 4.441 3.326 1 90.31 23 GLU B CA 1
ATOM 878 C C . GLU B 1 23 ? 16.266 3.607 4.156 1 90.31 23 GLU B C 1
ATOM 880 O O . GLU B 1 23 ? 17.094 2.889 3.602 1 90.31 23 GLU B O 1
ATOM 885 N N . THR B 1 24 ? 16.156 3.799 5.484 1 91.56 24 THR B N 1
ATOM 886 C CA . THR B 1 24 ? 16.984 3.027 6.402 1 91.56 24 THR B CA 1
ATOM 887 C C . THR B 1 24 ? 16.641 1.543 6.328 1 91.56 24 THR B C 1
ATOM 889 O O . THR B 1 24 ? 15.523 1.179 5.941 1 91.56 24 THR B O 1
ATOM 892 N N . THR B 1 25 ? 17.578 0.746 6.805 1 93.69 25 THR B N 1
ATOM 893 C CA . THR B 1 25 ? 17.375 -0.697 6.836 1 93.69 25 THR B CA 1
ATOM 894 C C . THR B 1 25 ? 16.219 -1.056 7.766 1 93.69 25 THR B C 1
ATOM 896 O O . THR B 1 25 ? 15.438 -1.972 7.48 1 93.69 25 THR B O 1
ATOM 899 N N . ASP B 1 26 ? 16.094 -0.331 8.836 1 95 26 ASP B N 1
ATOM 900 C CA . ASP B 1 26 ? 15.023 -0.581 9.797 1 95 26 ASP B CA 1
ATOM 901 C C . ASP B 1 26 ? 13.656 -0.317 9.164 1 95 26 ASP B C 1
ATOM 903 O O . ASP B 1 26 ? 12.711 -1.075 9.383 1 95 26 ASP B O 1
ATOM 907 N N . HIS B 1 27 ? 13.562 0.72 8.453 1 95.06 27 HIS B N 1
ATOM 908 C CA . HIS B 1 27 ? 12.312 1.043 7.773 1 95.06 27 HIS B CA 1
ATOM 909 C C . HIS B 1 27 ? 11.953 -0.023 6.742 1 95.06 27 HIS B C 1
ATOM 911 O O . HIS B 1 27 ? 10.805 -0.456 6.664 1 95.06 27 HIS B O 1
ATOM 917 N N . LEU B 1 28 ? 12.969 -0.445 5.988 1 95.88 28 LEU B N 1
ATOM 918 C CA . LEU B 1 28 ? 12.742 -1.469 4.977 1 95.88 28 LEU B CA 1
ATOM 919 C C . 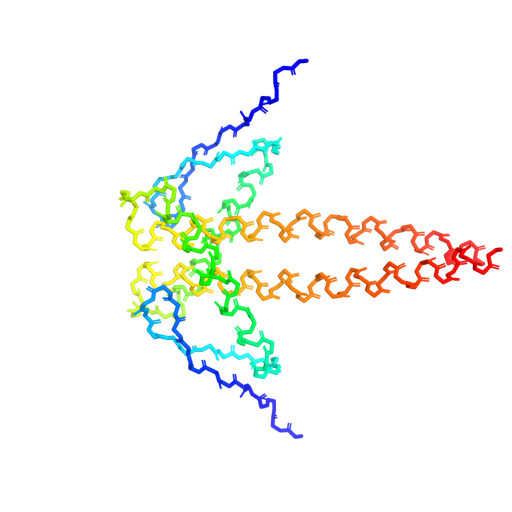LEU B 1 28 ? 12.281 -2.775 5.613 1 95.88 28 LEU B C 1
ATOM 921 O O . LEU B 1 28 ? 11.398 -3.457 5.082 1 95.88 28 LEU B O 1
ATOM 925 N N . ARG B 1 29 ? 12.797 -3.145 6.727 1 96.31 29 ARG B N 1
ATOM 926 C CA . ARG B 1 29 ? 12.398 -4.344 7.457 1 96.31 29 ARG B CA 1
ATOM 927 C C . ARG B 1 29 ? 10.969 -4.23 7.965 1 96.31 29 ARG B C 1
ATOM 929 O O . ARG B 1 29 ? 10.219 -5.207 7.945 1 96.31 29 ARG B O 1
ATOM 936 N N . LYS B 1 30 ? 10.703 -3.039 8.43 1 97 30 LYS B N 1
ATOM 937 C CA . LYS B 1 30 ? 9.344 -2.799 8.914 1 97 30 LYS B CA 1
ATOM 938 C C . LYS B 1 30 ? 8.328 -2.969 7.789 1 97 30 LYS B C 1
ATOM 940 O O . LYS B 1 30 ? 7.277 -3.582 7.984 1 97 30 LYS B O 1
ATOM 945 N N . VAL B 1 31 ? 8.656 -2.436 6.691 1 97.56 31 VAL B N 1
ATOM 946 C CA . VAL B 1 31 ? 7.793 -2.553 5.523 1 97.56 31 VAL B CA 1
ATOM 947 C C . VAL B 1 31 ? 7.574 -4.027 5.188 1 97.56 31 VAL B C 1
ATOM 949 O O . VAL B 1 31 ? 6.438 -4.465 5 1 97.56 31 VAL B O 1
ATOM 952 N N . ALA B 1 32 ? 8.68 -4.742 5.098 1 97.81 32 ALA B N 1
ATOM 953 C CA . ALA B 1 32 ? 8.609 -6.164 4.758 1 97.81 32 ALA B CA 1
ATOM 954 C C . ALA B 1 32 ? 7.773 -6.93 5.777 1 97.81 32 ALA B C 1
ATOM 956 O O . ALA B 1 32 ? 6.973 -7.793 5.41 1 97.81 32 ALA B O 1
ATOM 957 N N . ARG B 1 33 ? 7.957 -6.609 7.004 1 97.62 33 ARG B N 1
ATOM 958 C CA . ARG B 1 33 ? 7.223 -7.27 8.078 1 97.62 33 ARG B CA 1
ATOM 959 C C . ARG B 1 33 ? 5.723 -7.004 7.965 1 97.62 33 ARG B C 1
ATOM 961 O O . ARG B 1 33 ? 4.91 -7.906 8.164 1 97.62 33 ARG B O 1
ATOM 968 N N . GLU B 1 34 ? 5.383 -5.785 7.68 1 97.94 34 GLU B N 1
ATOM 969 C CA . GLU B 1 34 ? 3.977 -5.422 7.547 1 97.94 34 GLU B CA 1
ATOM 970 C C . GLU B 1 34 ? 3.316 -6.18 6.398 1 97.94 34 GLU B C 1
ATOM 972 O O . GLU B 1 34 ? 2.186 -6.652 6.527 1 97.94 34 GLU B O 1
ATOM 977 N N . VAL B 1 35 ? 3.992 -6.246 5.312 1 98.19 35 VAL B N 1
ATOM 978 C CA . VAL B 1 35 ? 3.465 -6.98 4.168 1 98.19 35 VAL B CA 1
ATOM 979 C C . VAL B 1 35 ? 3.334 -8.461 4.52 1 98.19 35 VAL B C 1
ATOM 981 O O . VAL B 1 35 ? 2.312 -9.086 4.23 1 98.19 35 VAL B O 1
ATOM 984 N N . ASP B 1 36 ? 4.355 -9.062 5.164 1 98 36 ASP B N 1
ATOM 985 C CA . ASP B 1 36 ? 4.344 -10.461 5.598 1 98 36 ASP B CA 1
ATOM 986 C C . ASP B 1 36 ? 3.143 -10.742 6.496 1 98 36 ASP B C 1
ATOM 988 O O . ASP B 1 36 ? 2.432 -11.734 6.297 1 98 36 ASP B O 1
ATOM 992 N N . GLU B 1 37 ? 2.947 -9.867 7.457 1 97.5 37 GLU B N 1
ATOM 993 C CA . GLU B 1 37 ? 1.842 -10.016 8.398 1 97.5 37 GLU B CA 1
ATOM 994 C C . GLU B 1 37 ? 0.495 -9.938 7.684 1 97.5 37 GLU B C 1
ATOM 996 O O . GLU B 1 37 ? -0.408 -10.727 7.965 1 97.5 37 GLU B O 1
ATOM 1001 N N . LYS B 1 38 ? 0.364 -9.008 6.777 1 96.62 38 LYS B N 1
ATOM 1002 C CA . LYS B 1 38 ? -0.891 -8.836 6.051 1 96.62 38 LYS B CA 1
ATOM 1003 C C . LYS B 1 38 ? -1.186 -10.039 5.168 1 96.62 38 LYS B C 1
ATOM 1005 O O . LYS B 1 38 ? -2.324 -10.508 5.105 1 96.62 38 LYS B O 1
ATOM 1010 N N . MET B 1 39 ? -0.2 -10.516 4.516 1 96.75 39 MET B N 1
ATOM 1011 C CA . MET B 1 39 ? -0.392 -11.703 3.682 1 96.75 39 MET B CA 1
ATOM 1012 C C . MET B 1 39 ? -0.823 -12.898 4.523 1 96.75 39 MET B C 1
ATOM 1014 O O . MET B 1 39 ? -1.702 -13.664 4.121 1 96.75 39 MET B O 1
ATOM 1018 N N . HIS B 1 40 ? -0.225 -13.07 5.672 1 96.25 40 HIS B N 1
ATOM 1019 C CA . HIS B 1 40 ? -0.613 -14.164 6.559 1 96.25 40 HIS B CA 1
ATOM 1020 C C . HIS B 1 40 ? -2.045 -13.992 7.051 1 96.25 40 HIS B C 1
ATOM 1022 O O . HIS B 1 40 ? -2.797 -14.961 7.145 1 96.25 40 HIS B O 1
ATOM 1028 N N . GLU B 1 41 ? -2.354 -12.773 7.324 1 95.31 41 GLU B N 1
ATOM 1029 C CA . GLU B 1 41 ? -3.709 -12.477 7.77 1 95.31 41 GLU B CA 1
ATOM 1030 C C . GLU B 1 41 ? -4.734 -12.828 6.695 1 95.31 41 GLU B C 1
ATOM 1032 O O . GLU B 1 41 ? -5.738 -13.484 6.98 1 95.31 41 GLU B O 1
ATOM 1037 N N . ILE B 1 42 ? -4.508 -12.398 5.531 1 93.31 42 ILE B N 1
ATOM 1038 C CA . ILE B 1 42 ? -5.422 -12.648 4.426 1 93.31 42 ILE B CA 1
ATOM 1039 C C . ILE B 1 42 ? -5.434 -14.141 4.098 1 93.31 42 ILE B C 1
ATOM 1041 O O . ILE B 1 42 ? -6.496 -14.719 3.861 1 93.31 42 ILE B O 1
ATOM 1045 N N . GLY B 1 43 ? -4.234 -14.695 4.027 1 92.56 43 GLY B N 1
ATOM 1046 C CA . GLY B 1 43 ? -4.113 -16.109 3.732 1 92.56 43 GLY B CA 1
ATOM 1047 C C . GLY B 1 43 ? -4.836 -16.984 4.734 1 92.56 43 GLY B C 1
ATOM 1048 O O . GLY B 1 43 ? -5.391 -18.031 4.371 1 92.56 43 GLY B O 1
ATOM 1049 N N . SER B 1 44 ? -4.805 -16.594 5.949 1 91.31 44 SER B N 1
ATOM 1050 C CA . SER B 1 44 ? -5.441 -17.375 7.008 1 91.31 44 SER B CA 1
ATOM 1051 C C . SER B 1 44 ? -6.961 -17.375 6.863 1 91.31 44 SER B C 1
ATOM 1053 O O . SER B 1 44 ? -7.641 -18.266 7.352 1 91.31 44 SER B O 1
ATOM 1055 N N . GLN B 1 45 ? -7.473 -16.375 6.234 1 86.75 45 GLN B N 1
ATOM 1056 C CA . GLN B 1 45 ? -8.914 -16.25 6.043 1 86.75 45 GLN B CA 1
ATOM 1057 C C . GLN B 1 45 ? -9.375 -16.984 4.785 1 86.75 45 GLN B C 1
ATOM 1059 O O . GLN B 1 45 ? -10.555 -17.281 4.645 1 86.75 45 GLN B O 1
ATOM 1064 N N . ASN B 1 46 ? -8.461 -17.156 3.861 1 83.06 46 ASN B N 1
ATOM 1065 C CA . ASN B 1 46 ? -8.766 -17.828 2.604 1 83.06 46 ASN B CA 1
ATOM 1066 C C . ASN B 1 46 ? -7.668 -18.812 2.223 1 83.06 46 ASN B C 1
ATOM 1068 O O . ASN B 1 46 ? -6.73 -18.469 1.506 1 83.06 46 ASN B O 1
ATOM 1072 N N . HIS B 1 47 ? -7.945 -20.047 2.502 1 79.44 47 HIS B N 1
ATOM 1073 C CA . HIS B 1 47 ? -6.926 -21.078 2.318 1 79.44 47 HIS B CA 1
ATOM 1074 C C . HIS B 1 47 ? -6.82 -21.484 0.855 1 79.44 47 HIS B C 1
ATOM 1076 O O . HIS B 1 47 ? -5.816 -22.078 0.441 1 79.44 47 HIS B O 1
ATOM 1082 N N . ALA B 1 48 ? -7.77 -21.047 0.172 1 80.94 48 ALA B N 1
ATOM 1083 C CA . ALA B 1 48 ? -7.812 -21.516 -1.211 1 80.94 48 ALA B CA 1
ATOM 1084 C C . ALA B 1 48 ? -6.984 -20.609 -2.121 1 80.94 48 ALA B C 1
ATOM 1086 O O . ALA B 1 48 ? -6.66 -20.984 -3.252 1 80.94 48 ALA B O 1
ATOM 1087 N N . LEU B 1 49 ? -6.5 -19.531 -1.661 1 84.69 49 LEU B N 1
ATOM 1088 C CA . LEU B 1 49 ? -5.766 -18.578 -2.492 1 84.69 49 LEU B CA 1
ATOM 1089 C C . LEU B 1 49 ? -4.32 -19.031 -2.686 1 84.69 49 LEU B C 1
ATOM 1091 O O . LEU B 1 49 ? -3.67 -19.469 -1.734 1 84.69 49 LEU B O 1
ATOM 1095 N N . ASP B 1 50 ? -3.926 -19 -3.945 1 88.81 50 ASP B N 1
ATOM 1096 C CA . ASP B 1 50 ? -2.49 -19.156 -4.152 1 88.81 50 ASP B CA 1
ATOM 1097 C C . ASP B 1 50 ? -1.724 -17.922 -3.717 1 88.81 50 ASP B C 1
ATOM 1099 O O . ASP B 1 50 ? -2.32 -16.859 -3.482 1 88.81 50 ASP B O 1
ATOM 1103 N N . SER B 1 51 ? -0.412 -18.047 -3.566 1 88.75 51 SER B N 1
ATOM 1104 C CA . SER B 1 51 ? 0.42 -16.984 -3.023 1 88.75 51 SER B CA 1
ATOM 1105 C C . SER B 1 51 ? 0.388 -15.742 -3.916 1 88.75 51 SER B C 1
ATOM 1107 O O . SER B 1 51 ? 0.521 -14.617 -3.434 1 88.75 51 SER B O 1
ATOM 1109 N N . GLY B 1 52 ? 0.209 -15.977 -5.184 1 91.94 52 GLY B N 1
ATOM 1110 C CA . GLY B 1 52 ? 0.11 -14.852 -6.102 1 91.94 52 GLY B CA 1
ATOM 1111 C C . GLY B 1 52 ? -1.134 -14.016 -5.887 1 91.94 52 GLY B C 1
ATOM 1112 O O . GLY B 1 52 ? -1.048 -12.789 -5.754 1 91.94 52 GLY B O 1
ATOM 1113 N N . ARG B 1 53 ? -2.215 -14.695 -5.863 1 92.75 53 ARG B N 1
ATOM 1114 C CA . ARG B 1 53 ? -3.479 -14.008 -5.625 1 92.75 53 ARG B CA 1
ATOM 1115 C C . ARG B 1 53 ? -3.482 -13.328 -4.262 1 92.75 53 ARG B C 1
ATOM 1117 O O . ARG B 1 53 ? -3.967 -12.195 -4.125 1 92.75 53 ARG B O 1
ATOM 1124 N N . LEU B 1 54 ? -2.963 -13.961 -3.357 1 94.88 54 LEU B N 1
ATOM 1125 C CA . LEU B 1 54 ? -2.854 -13.414 -2.01 1 94.88 54 LEU B CA 1
ATOM 1126 C C . LEU B 1 54 ? -2.039 -12.125 -2.014 1 94.88 54 LEU B C 1
ATOM 1128 O O . LEU B 1 54 ? -2.398 -11.156 -1.338 1 94.88 54 LEU B O 1
ATOM 1132 N N . ALA B 1 55 ?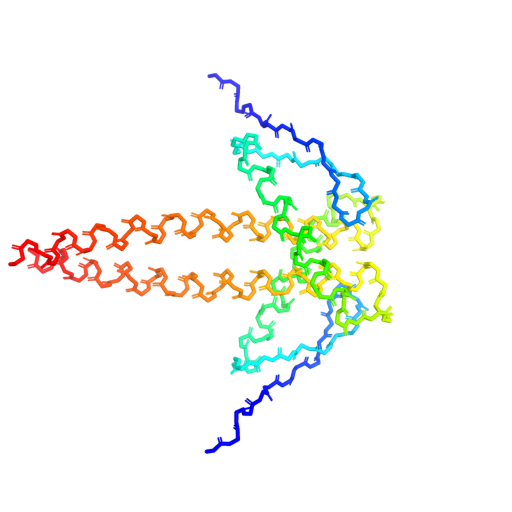 -0.938 -12.172 -2.705 1 96.5 55 ALA B N 1
ATOM 1133 C CA . ALA B 1 55 ? -0.066 -11 -2.791 1 96.5 55 ALA B CA 1
ATOM 1134 C C . ALA B 1 55 ? -0.783 -9.828 -3.455 1 96.5 55 ALA B C 1
ATOM 1136 O O . ALA B 1 55 ? -0.647 -8.688 -3.018 1 96.5 55 ALA B O 1
ATOM 1137 N N . VAL B 1 56 ? -1.573 -10.133 -4.426 1 96.75 56 VAL B N 1
ATOM 1138 C CA . VAL B 1 56 ? -2.307 -9.078 -5.125 1 96.75 56 VAL B CA 1
ATOM 1139 C C . VAL B 1 56 ? -3.338 -8.461 -4.184 1 96.75 56 VAL B C 1
ATOM 1141 O O . VAL B 1 56 ? -3.475 -7.234 -4.125 1 96.75 56 VAL B O 1
ATOM 1144 N N . LEU B 1 57 ? -4.02 -9.258 -3.479 1 95.62 57 LEU B N 1
ATOM 1145 C CA . LEU B 1 57 ? -5.004 -8.766 -2.518 1 95.62 57 LEU B CA 1
ATOM 1146 C C . LEU B 1 57 ? -4.336 -7.914 -1.445 1 95.62 57 LEU B C 1
ATOM 1148 O O . LEU B 1 57 ? -4.891 -6.895 -1.021 1 95.62 57 LEU B O 1
ATOM 1152 N N . THR B 1 58 ? -3.16 -8.32 -1.044 1 97.38 58 THR B N 1
ATOM 1153 C CA . THR B 1 58 ? -2.385 -7.543 -0.085 1 97.38 58 THR B CA 1
ATOM 1154 C C . THR B 1 58 ? -2.018 -6.184 -0.666 1 97.38 58 THR B C 1
ATOM 1156 O O . THR B 1 58 ? -2.148 -5.156 0.007 1 97.38 58 THR B O 1
ATOM 1159 N N . ALA B 1 59 ? -1.563 -6.207 -1.892 1 98.12 59 ALA B N 1
ATOM 1160 C CA . ALA B 1 59 ? -1.229 -4.965 -2.586 1 98.12 59 ALA B CA 1
ATOM 1161 C C . ALA B 1 59 ? -2.447 -4.055 -2.695 1 98.12 59 ALA B C 1
ATOM 1163 O O . ALA B 1 59 ? -2.344 -2.842 -2.494 1 98.12 59 ALA B O 1
ATOM 1164 N N . VAL B 1 60 ? -3.613 -4.598 -2.967 1 97.5 60 VAL B N 1
ATOM 1165 C CA . VAL B 1 60 ? -4.863 -3.854 -3.094 1 97.5 60 VAL B CA 1
ATOM 1166 C C . VAL B 1 60 ? -5.215 -3.207 -1.757 1 97.5 60 VAL B C 1
ATOM 1168 O O . VAL B 1 60 ? -5.523 -2.014 -1.699 1 97.5 60 VAL B O 1
ATOM 1171 N N . ASN B 1 61 ? -5.133 -3.965 -0.733 1 96.12 61 ASN B N 1
ATOM 1172 C CA . ASN B 1 61 ? -5.441 -3.449 0.597 1 96.12 61 ASN B CA 1
ATOM 1173 C C . ASN B 1 61 ? -4.473 -2.344 1.008 1 96.12 61 ASN B C 1
ATOM 1175 O O . ASN B 1 61 ? -4.891 -1.312 1.534 1 96.12 61 ASN B O 1
ATOM 1179 N N . ALA B 1 62 ? -3.186 -2.58 0.743 1 97.56 62 ALA B N 1
ATOM 1180 C CA . ALA B 1 62 ? -2.184 -1.569 1.07 1 97.56 62 ALA B CA 1
ATOM 1181 C C . ALA B 1 62 ? -2.424 -0.283 0.286 1 97.56 62 ALA B C 1
ATOM 1183 O O . ALA B 1 62 ? -2.35 0.814 0.843 1 97.56 62 ALA B O 1
ATOM 1184 N N . THR B 1 63 ? -2.703 -0.413 -0.975 1 98.12 63 THR B N 1
ATOM 1185 C CA . THR B 1 63 ? -2.955 0.737 -1.835 1 98.12 63 THR B CA 1
ATOM 1186 C C . THR B 1 63 ? -4.223 1.47 -1.399 1 98.12 63 THR B C 1
ATOM 1188 O O . THR B 1 63 ? -4.266 2.701 -1.411 1 98.12 63 THR B O 1
ATOM 1191 N N . HIS B 1 64 ? -5.262 0.749 -1.043 1 96.75 64 HIS B N 1
ATOM 1192 C CA . HIS B 1 64 ? -6.484 1.342 -0.514 1 96.75 64 HIS B CA 1
ATOM 1193 C C . HIS B 1 64 ? -6.195 2.203 0.709 1 96.75 64 HIS B C 1
ATOM 1195 O O . HIS B 1 64 ? -6.625 3.357 0.777 1 96.75 64 HIS B O 1
ATOM 1201 N N . ASP B 1 65 ? -5.453 1.633 1.632 1 96.44 65 ASP B N 1
ATOM 1202 C CA . ASP B 1 65 ? -5.098 2.355 2.848 1 96.44 65 ASP B CA 1
ATOM 1203 C C . ASP B 1 65 ? -4.281 3.605 2.525 1 96.44 65 ASP B C 1
ATOM 1205 O O . ASP B 1 65 ? -4.469 4.652 3.148 1 96.44 65 ASP B O 1
ATOM 1209 N N . TYR B 1 66 ? -3.359 3.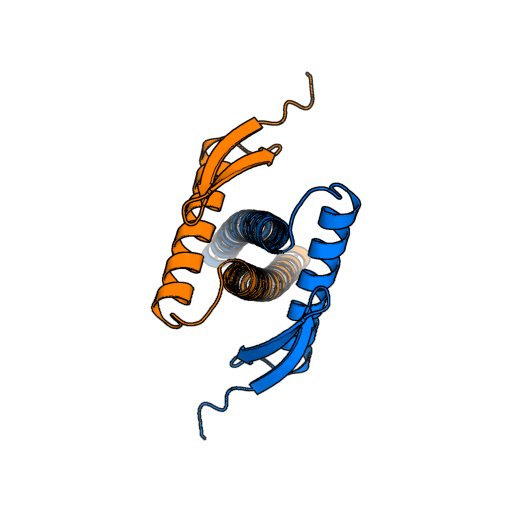459 1.58 1 97.75 66 TYR B N 1
ATOM 1210 C CA . TYR B 1 66 ? -2.531 4.586 1.166 1 97.75 66 TYR B CA 1
ATOM 1211 C C . TYR B 1 66 ? -3.391 5.719 0.617 1 97.75 66 TYR B C 1
ATOM 1213 O O . TYR B 1 66 ? -3.24 6.875 1.025 1 97.75 66 TYR B O 1
ATOM 1221 N N . LEU B 1 67 ? -4.293 5.438 -0.297 1 97.19 67 LEU B N 1
ATOM 1222 C CA . LEU B 1 67 ? -5.125 6.445 -0.943 1 97.19 67 LEU B CA 1
ATOM 1223 C C . LEU B 1 67 ? -6.043 7.125 0.07 1 97.19 67 LEU B C 1
ATOM 1225 O O . LEU B 1 67 ? -6.27 8.336 -0.005 1 97.19 67 LEU B O 1
ATOM 1229 N N . LYS B 1 68 ? -6.566 6.344 0.977 1 95.94 68 LYS B N 1
ATOM 1230 C CA . LYS B 1 68 ? -7.406 6.91 2.029 1 95.94 68 LYS B CA 1
ATOM 1231 C C . LYS B 1 68 ? -6.617 7.883 2.898 1 95.94 68 LYS B C 1
ATOM 1233 O O . LYS B 1 68 ? -7.102 8.969 3.217 1 95.94 68 LYS B O 1
ATOM 1238 N N . LEU B 1 69 ? -5.438 7.465 3.254 1 96.81 69 LEU B N 1
ATOM 1239 C CA . LEU B 1 69 ? -4.586 8.328 4.066 1 96.81 69 LEU B CA 1
ATOM 1240 C C . LEU B 1 69 ? -4.188 9.578 3.295 1 96.81 69 LEU B C 1
ATOM 1242 O O . LEU B 1 69 ? -4.086 10.664 3.873 1 96.81 69 LEU B O 1
ATOM 1246 N N . GLU B 1 70 ? -3.838 9.406 2.059 1 96.5 70 GLU B N 1
ATOM 1247 C CA . GLU B 1 70 ? -3.48 10.539 1.211 1 96.5 70 GLU B CA 1
ATOM 1248 C C . GLU B 1 70 ? -4.586 11.594 1.203 1 96.5 70 GLU B C 1
ATOM 1250 O O . GLU B 1 70 ? -4.309 12.789 1.291 1 96.5 70 GLU B O 1
ATOM 1255 N N . GLN B 1 71 ? -5.805 11.148 1.097 1 95.25 71 GLN B N 1
ATOM 1256 C CA . GLN B 1 71 ? -6.938 12.07 1.138 1 95.25 71 GLN B CA 1
ATOM 1257 C C . GLN B 1 71 ? -6.992 12.82 2.469 1 95.25 71 GLN B C 1
ATOM 1259 O O . GLN B 1 71 ? -7.188 14.031 2.498 1 95.25 71 GLN B O 1
ATOM 1264 N N . LYS B 1 72 ? -6.832 12.047 3.529 1 96.12 72 LYS B N 1
ATOM 1265 C CA . LYS B 1 72 ? -6.828 12.664 4.855 1 96.12 72 LYS B CA 1
ATOM 1266 C C . LYS B 1 72 ? -5.68 13.656 4.992 1 96.12 72 LYS B C 1
ATOM 1268 O O . LYS B 1 72 ? -5.84 14.719 5.605 1 96.12 72 LYS B O 1
ATOM 1273 N N . TYR B 1 73 ? -4.559 13.266 4.48 1 97.12 73 TYR B N 1
ATOM 1274 C CA . TYR B 1 73 ? -3.377 14.125 4.531 1 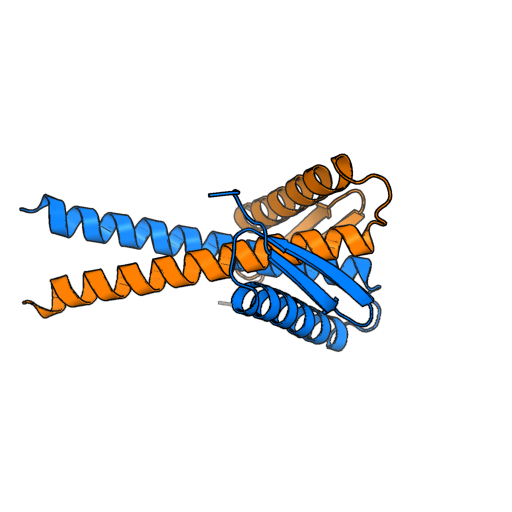97.12 73 TYR B CA 1
ATOM 1275 C C . TYR B 1 73 ? -3.623 15.438 3.797 1 97.12 73 TYR B C 1
ATOM 1277 O O . TYR B 1 73 ? -3.303 16.516 4.309 1 97.12 73 TYR B O 1
ATOM 1285 N N . LEU B 1 74 ? -4.176 15.352 2.621 1 96 74 LEU B N 1
ATOM 1286 C CA . LEU B 1 74 ? -4.453 16.531 1.807 1 96 74 LEU B CA 1
ATOM 1287 C C . LEU B 1 74 ? -5.469 17.438 2.492 1 96 74 LEU B C 1
ATOM 1289 O O . LEU B 1 74 ? -5.332 18.672 2.463 1 96 74 LEU B O 1
ATOM 1293 N N . GLU B 1 75 ? -6.449 16.828 3.072 1 95.62 75 GLU B N 1
ATOM 1294 C CA . GLU B 1 75 ? -7.445 17.594 3.814 1 95.62 75 GLU B CA 1
ATOM 1295 C C . GLU B 1 75 ? -6.805 18.328 4.988 1 95.62 75 GLU B C 1
ATOM 1297 O O . GLU B 1 75 ? -7.137 19.484 5.258 1 95.62 75 GLU B O 1
ATOM 1302 N N . LEU B 1 76 ? -5.938 17.656 5.625 1 94.56 76 LEU B N 1
ATOM 1303 C CA . LEU B 1 76 ? -5.242 18.25 6.762 1 94.56 76 LEU B CA 1
ATOM 1304 C C . LEU B 1 76 ? -4.352 19.406 6.305 1 94.56 76 LEU B C 1
ATOM 1306 O O . LEU B 1 76 ? -4.266 20.438 6.98 1 94.56 76 LEU B O 1
ATOM 1310 N N . GLU B 1 77 ? -3.678 19.172 5.254 1 94.06 77 GLU B N 1
ATOM 1311 C CA . GLU B 1 77 ? -2.826 20.219 4.688 1 94.06 77 GLU B CA 1
ATOM 1312 C C . GLU B 1 77 ? -3.633 21.469 4.344 1 94.06 77 GLU B C 1
ATOM 1314 O O . GLU B 1 77 ? -3.17 22.578 4.562 1 94.06 77 GLU B O 1
ATOM 1319 N N 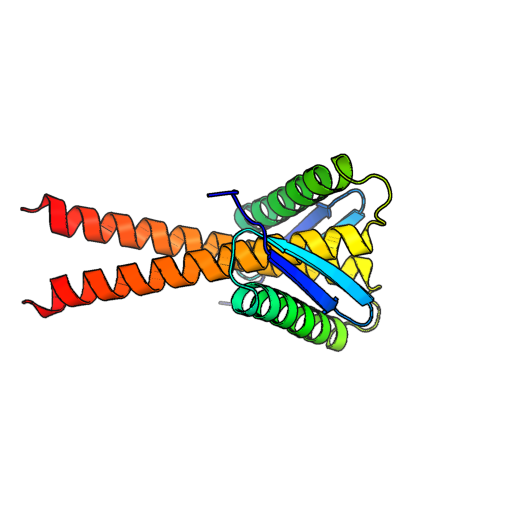. GLN B 1 78 ? -4.77 21.25 3.812 1 93.75 78 GLN B N 1
ATOM 1320 C CA . GLN B 1 78 ? -5.641 22.359 3.463 1 93.75 78 GLN B CA 1
ATOM 1321 C C . GLN B 1 78 ? -6.102 23.109 4.711 1 93.75 78 GLN B C 1
ATOM 1323 O O . GLN B 1 78 ? -6.152 24.344 4.719 1 93.75 78 GLN B O 1
ATOM 1328 N N . GLU B 1 79 ? -6.477 22.344 5.617 1 91.56 79 GLU B N 1
ATOM 1329 C CA . GLU B 1 79 ? -6.887 22.953 6.879 1 91.56 79 GLU B CA 1
ATOM 1330 C C . GLU B 1 79 ? -5.758 23.797 7.473 1 91.56 79 GLU B C 1
ATOM 1332 O O . GLU B 1 79 ? -5.992 24.906 7.961 1 91.56 79 GLU B O 1
ATOM 1337 N N . LEU B 1 80 ? -4.57 23.297 7.484 1 91.44 80 LEU B N 1
ATOM 1338 C CA . LEU B 1 80 ? -3.404 24 8 1 91.44 80 LEU B CA 1
ATOM 1339 C C . LEU B 1 80 ? -3.135 25.266 7.188 1 91.44 80 LEU B C 1
ATOM 1341 O O . LEU B 1 80 ? -2.789 26.312 7.75 1 91.44 80 LEU B O 1
ATOM 1345 N N . ALA B 1 81 ? -3.244 25.094 5.918 1 90.19 81 ALA B N 1
ATOM 1346 C CA . ALA B 1 81 ? -3.035 26.25 5.039 1 90.19 81 ALA B CA 1
ATOM 1347 C C . ALA B 1 81 ? -4.035 27.359 5.34 1 90.19 81 ALA B C 1
ATOM 1349 O O . ALA B 1 81 ? -3.688 28.547 5.316 1 90.19 81 ALA B O 1
ATOM 1350 N N . ARG B 1 82 ? -5.234 26.922 5.535 1 89.88 82 ARG B N 1
ATOM 1351 C CA . ARG B 1 82 ? -6.281 27.875 5.867 1 89.88 82 ARG B CA 1
ATOM 1352 C C . ARG B 1 82 ? -5.965 28.594 7.176 1 89.88 82 ARG B C 1
ATOM 1354 O O . ARG B 1 82 ? -6.164 29.812 7.285 1 89.88 82 ARG B O 1
ATOM 1361 N N . ILE B 1 83 ? -5.477 27.891 8.086 1 84.81 83 ILE B N 1
ATOM 1362 C CA . ILE B 1 83 ? -5.16 28.438 9.398 1 84.81 83 ILE B CA 1
ATOM 1363 C C . ILE B 1 83 ? -3.941 29.359 9.289 1 84.81 83 ILE B C 1
ATOM 1365 O O . ILE B 1 83 ? -3.916 30.438 9.875 1 84.81 83 ILE B O 1
ATOM 1369 N N . LYS B 1 84 ? -2.988 28.922 8.5 1 84.31 84 LYS B N 1
ATOM 1370 C CA . LYS B 1 84 ? -1.771 29.719 8.344 1 84.31 84 LYS B CA 1
ATOM 1371 C C . LYS B 1 84 ? -2.018 30.922 7.445 1 84.31 84 LYS B C 1
ATOM 1373 O O . LYS B 1 84 ? -1.342 31.953 7.574 1 84.31 84 LYS B O 1
ATOM 1378 N N . GLY B 1 85 ? -2.604 30.766 6.25 1 76.62 85 GLY B N 1
ATOM 1379 C CA . GLY B 1 85 ? -2.943 31.922 5.426 1 76.62 85 GLY B CA 1
ATOM 1380 C C . GLY B 1 85 ? -3.842 32.906 6.133 1 76.62 85 GLY B C 1
ATOM 1381 O O . GLY B 1 85 ? -4.086 34 5.621 1 76.62 85 GLY B O 1
ATOM 1382 N N . ARG B 1 86 ? -4.699 32.5 7.047 1 58.41 86 ARG B N 1
ATOM 1383 C CA . ARG B 1 86 ? -5.457 33.5 7.812 1 58.41 86 ARG B CA 1
ATOM 1384 C C . ARG B 1 86 ? -4.523 34.438 8.562 1 58.41 86 ARG B C 1
ATOM 1386 O O . ARG B 1 86 ? -4.941 35.5 9.016 1 58.41 86 ARG B O 1
ATOM 1393 N N . ASP B 1 87 ? -3.021 34.25 8.625 1 41.97 87 ASP B N 1
ATOM 1394 C CA . ASP B 1 87 ? -2.328 35.469 9.031 1 41.97 87 ASP B CA 1
ATOM 1395 C C . ASP B 1 87 ? -2.213 36.438 7.867 1 41.97 87 ASP B C 1
ATOM 1397 O O . ASP B 1 87 ? -2.033 36.031 6.719 1 41.97 87 ASP B O 1
#

Sequence (174 aa):
MANERNKVVTTIYGREYTIVGVETTDHLRKVAREVDEKMHEIGSQNHALDSGRLAVLTAVNATHDYLKLEQKYLELEQELARIKGRDMANERNKVVTTIYGREYTIVGVETTDHLRKVAREVDEKMHEIGSQNHALDSGRLAVLTAVNATHDYLKLEQKYLELEQELARIKGRD

Secondary structure (DSSP, 8-state):
-----EEEEEEETTEEEEEEESS-HHHHHHHHHHHHHHHHHHHHH-TT--HHHHHHHHHHHHHHHHHHHHHHHHHHHHHHHHHHHT-/-----EEEEEEETTEEEEEEESS-HHHHHHHHHHHHHHHHHHHHH-TT--HHHHHHHHHHHHHHHHHHHHHHHHHHHHHHHHHHHT-

Organism: Listeria monocytogenes serovar 1/2a (strain ATCC BAA-679 / EGD-e) (NCBI:txid169963)

InterPro domains:
  IPR007838 Cell division protein ZapA-like [PF05164] (11-81)
  IPR007838 Cell division protein ZapA-like [PTHR34981] (4-86)
  IPR036192 Cell division protein ZapA-like superfamily [SSF102829] (10-83)
  IPR053712 Bacterial Cell Division Activator [G3DSA:6.10.250.790] (1-86)